Protein AF-A0A9P0QE15-F1 (afdb_monomer_lite)

Structure (mmCIF, N/CA/C/O backbone):
data_AF-A0A9P0QE15-F1
#
_entry.id   AF-A0A9P0QE15-F1
#
loop_
_atom_site.group_PDB
_atom_site.id
_atom_site.type_symbol
_atom_site.label_atom_id
_atom_site.label_alt_id
_atom_site.label_comp_id
_atom_site.label_asym_id
_atom_site.label_entity_id
_atom_site.label_seq_id
_atom_site.pdbx_PDB_ins_code
_atom_site.Cartn_x
_atom_site.Cartn_y
_atom_site.Cartn_z
_atom_site.occupancy
_atom_site.B_iso_or_equiv
_atom_site.auth_seq_id
_atom_site.auth_comp_id
_atom_site.auth_asym_id
_atom_site.auth_atom_id
_atom_site.pdbx_PDB_model_num
ATOM 1 N N . MET A 1 1 ? -14.383 11.441 11.851 1.00 41.44 1 MET A N 1
ATOM 2 C CA . MET A 1 1 ? -13.478 10.476 12.511 1.00 41.44 1 MET A CA 1
ATOM 3 C C . MET A 1 1 ? -12.070 10.754 12.009 1.00 41.44 1 MET A C 1
ATOM 5 O O . MET A 1 1 ? -11.786 10.469 10.854 1.00 41.44 1 MET A O 1
ATOM 9 N N . ALA A 1 2 ? -11.251 11.440 12.806 1.00 40.59 2 ALA A N 1
ATOM 10 C CA . ALA A 1 2 ? -9.902 11.850 12.425 1.00 40.59 2 ALA A CA 1
ATOM 11 C C . ALA A 1 2 ? -8.868 10.923 13.086 1.00 40.59 2 ALA A C 1
ATOM 13 O O . ALA A 1 2 ? -8.844 10.820 14.305 1.00 40.59 2 ALA A O 1
ATOM 14 N N . GLY A 1 3 ? -8.056 10.270 12.247 1.00 58.38 3 GLY A N 1
ATOM 15 C CA . GLY A 1 3 ? -6.681 9.832 12.510 1.00 58.38 3 GLY A CA 1
ATOM 16 C C . GLY A 1 3 ? -6.417 8.877 13.675 1.00 58.38 3 GLY A C 1
ATOM 17 O O . GLY A 1 3 ? -6.121 9.327 14.773 1.00 58.38 3 GLY A O 1
ATOM 18 N N . THR A 1 4 ? -6.327 7.573 13.403 1.00 48.47 4 THR A N 1
ATOM 19 C CA . THR A 1 4 ? -5.635 6.627 14.296 1.00 48.47 4 THR A CA 1
ATOM 20 C C . THR A 1 4 ? -4.841 5.573 13.513 1.00 48.47 4 THR A C 1
ATOM 22 O O . THR A 1 4 ? -5.346 4.531 13.113 1.00 48.47 4 THR A O 1
ATOM 25 N N . GLY A 1 5 ? -3.543 5.842 13.343 1.00 60.28 5 GLY A N 1
ATOM 26 C CA . GLY A 1 5 ? -2.518 4.854 13.703 1.00 60.28 5 GLY A CA 1
ATOM 27 C C . GLY A 1 5 ? -2.063 3.817 12.677 1.00 60.28 5 GLY A C 1
ATOM 28 O O . GLY A 1 5 ? -1.331 2.914 13.069 1.00 60.28 5 GLY A O 1
ATOM 29 N N . VAL A 1 6 ? -2.434 3.911 11.400 1.00 66.38 6 VAL A N 1
ATOM 30 C CA . VAL A 1 6 ? -1.885 2.998 10.385 1.00 66.38 6 VAL A CA 1
ATOM 31 C C . VAL A 1 6 ? -0.762 3.697 9.615 1.00 66.38 6 VAL A C 1
ATOM 33 O O . VAL A 1 6 ? -1.030 4.685 8.923 1.00 66.38 6 VAL A O 1
ATOM 36 N N . PRO A 1 7 ? 0.505 3.261 9.759 1.00 76.44 7 PRO A N 1
ATOM 37 C CA . PRO A 1 7 ? 1.612 3.914 9.084 1.00 76.44 7 PRO A CA 1
ATOM 38 C C . PRO A 1 7 ? 1.497 3.710 7.567 1.00 76.44 7 PRO A C 1
ATOM 40 O O . PRO A 1 7 ? 1.080 2.643 7.113 1.00 76.44 7 PRO A O 1
ATOM 43 N N . PRO A 1 8 ? 1.869 4.714 6.759 1.00 80.81 8 PRO A N 1
ATOM 44 C CA . PRO A 1 8 ? 1.901 4.543 5.318 1.00 80.81 8 PRO A CA 1
ATOM 45 C C . PRO A 1 8 ? 2.981 3.533 4.923 1.00 80.81 8 PRO A C 1
ATOM 47 O O . PRO A 1 8 ? 4.092 3.570 5.452 1.00 80.81 8 PRO A O 1
ATOM 50 N N . ILE A 1 9 ? 2.672 2.679 3.951 1.00 85.12 9 ILE A N 1
ATOM 51 C CA . ILE A 1 9 ? 3.635 1.740 3.369 1.00 85.12 9 ILE A CA 1
ATOM 52 C C . ILE A 1 9 ? 4.270 2.406 2.158 1.00 85.12 9 ILE A C 1
ATOM 54 O O . ILE A 1 9 ? 3.558 2.933 1.302 1.00 85.12 9 ILE A O 1
ATOM 58 N N . ASN A 1 10 ? 5.601 2.390 2.093 1.00 87.00 10 ASN A N 1
ATOM 59 C CA . ASN A 1 10 ? 6.319 2.773 0.887 1.00 87.00 10 ASN A CA 1
ATOM 60 C C . ASN A 1 10 ? 6.607 1.522 0.062 1.00 87.00 10 ASN A C 1
ATOM 62 O O . ASN A 1 10 ? 7.178 0.565 0.574 1.00 87.00 10 ASN A O 1
ATOM 66 N N . ILE A 1 11 ? 6.182 1.540 -1.191 1.00 84.38 11 ILE A N 1
ATOM 67 C CA . ILE A 1 11 ? 6.294 0.420 -2.117 1.00 84.38 11 ILE A CA 1
ATOM 68 C C . ILE A 1 11 ? 7.244 0.860 -3.215 1.00 84.38 11 ILE A C 1
ATOM 70 O O . ILE A 1 11 ? 6.948 1.805 -3.942 1.00 84.38 11 ILE A O 1
ATOM 74 N N . GLU A 1 12 ? 8.407 0.234 -3.305 1.00 81.94 12 GLU A N 1
ATOM 75 C CA . GLU A 1 12 ? 9.403 0.569 -4.321 1.00 81.94 12 GLU A CA 1
ATOM 76 C C . GLU A 1 12 ? 9.022 -0.053 -5.671 1.00 81.94 12 GLU A C 1
ATOM 78 O O . GLU A 1 12 ? 8.488 -1.156 -5.720 1.00 81.94 12 GLU A O 1
ATOM 83 N N . GLY A 1 13 ? 9.270 0.665 -6.769 1.00 70.06 13 GLY A N 1
ATOM 84 C CA . GLY A 1 13 ? 8.935 0.218 -8.121 1.00 70.06 13 GLY A CA 1
ATOM 85 C C . GLY A 1 13 ? 7.534 0.645 -8.566 1.00 70.06 13 GLY A C 1
ATOM 86 O O . GLY A 1 13 ? 6.567 -0.106 -8.482 1.00 70.06 13 GLY A O 1
ATOM 87 N N . THR A 1 14 ? 7.419 1.852 -9.127 1.00 62.22 14 THR A N 1
ATOM 88 C CA . THR A 1 14 ? 6.160 2.351 -9.719 1.00 62.22 14 THR A CA 1
ATOM 89 C C . THR A 1 14 ? 5.674 1.532 -10.917 1.00 62.22 14 THR A C 1
ATOM 91 O O . THR A 1 14 ? 4.473 1.525 -11.186 1.00 62.22 14 THR A O 1
ATOM 94 N N . ALA A 1 15 ? 6.574 0.825 -11.610 1.00 61.81 15 ALA A N 1
ATOM 95 C CA . ALA A 1 15 ? 6.239 -0.051 -12.734 1.00 61.81 15 ALA A CA 1
ATOM 96 C C . ALA A 1 15 ? 5.286 -1.192 -12.328 1.00 61.81 15 ALA A C 1
ATOM 98 O O . ALA A 1 15 ? 4.414 -1.571 -13.107 1.00 61.81 15 ALA A O 1
ATOM 99 N N . ASP A 1 16 ? 5.379 -1.661 -11.082 1.00 72.31 16 ASP A N 1
ATOM 100 C CA . ASP A 1 16 ? 4.549 -2.745 -10.552 1.00 72.31 16 ASP A CA 1
ATOM 101 C C . ASP A 1 16 ? 3.265 -2.264 -9.865 1.00 72.31 16 ASP A C 1
ATOM 103 O O . ASP A 1 16 ? 2.423 -3.073 -9.472 1.00 72.31 16 ASP A O 1
ATOM 107 N N . TRP A 1 17 ? 3.043 -0.947 -9.763 1.00 82.19 17 TRP A N 1
ATOM 108 C CA . TRP A 1 17 ? 1.878 -0.405 -9.060 1.00 82.19 17 TRP A CA 1
ATOM 109 C C . TRP A 1 17 ? 0.545 -0.864 -9.663 1.00 82.19 17 TRP A C 1
ATOM 111 O O . TRP A 1 17 ? -0.397 -1.154 -8.928 1.00 82.19 17 TRP A O 1
ATOM 121 N N . SER A 1 18 ? 0.445 -0.952 -10.994 1.00 83.56 18 SER A N 1
ATOM 122 C CA . SER A 1 18 ? -0.799 -1.374 -11.656 1.00 83.56 18 SER A CA 1
ATOM 123 C C . SER A 1 18 ? -1.151 -2.829 -11.326 1.00 83.56 18 SER A C 1
ATOM 125 O O . SER A 1 18 ? -2.287 -3.127 -10.946 1.00 83.56 18 SER A O 1
ATOM 127 N N . SER A 1 19 ? -0.164 -3.725 -11.402 1.00 84.94 19 SER A N 1
ATOM 128 C CA . SER A 1 19 ? -0.302 -5.139 -11.037 1.00 84.94 19 SER A CA 1
ATOM 129 C C . SER A 1 19 ? -0.623 -5.293 -9.554 1.00 84.94 19 SER A C 1
ATOM 131 O O . SER A 1 19 ? -1.556 -6.004 -9.180 1.00 84.94 19 SER A O 1
ATOM 133 N N . LEU A 1 20 ? 0.089 -4.554 -8.707 1.00 84.25 20 LEU A N 1
ATOM 134 C CA . LEU A 1 20 ? -0.109 -4.555 -7.269 1.00 84.25 20 LEU A CA 1
ATOM 135 C C . LEU A 1 20 ? -1.500 -4.064 -6.867 1.00 84.25 20 LEU A C 1
ATOM 137 O O . LEU A 1 20 ? -2.176 -4.713 -6.076 1.00 84.25 20 LEU A O 1
ATOM 141 N N . SER A 1 21 ? -1.962 -2.957 -7.446 1.00 86.00 21 SER A N 1
ATOM 142 C CA . SER A 1 21 ? -3.295 -2.412 -7.190 1.00 86.00 21 SER A CA 1
ATOM 143 C C . SER A 1 21 ? -4.392 -3.410 -7.575 1.00 86.00 21 SER A C 1
ATOM 145 O O . SER A 1 21 ? -5.356 -3.582 -6.825 1.00 86.00 21 SER A O 1
ATOM 147 N N . ARG A 1 22 ? -4.220 -4.142 -8.686 1.00 87.75 22 ARG A N 1
ATOM 148 C CA . ARG A 1 22 ? -5.123 -5.241 -9.066 1.00 87.75 22 ARG A CA 1
ATOM 149 C C . ARG A 1 22 ? -5.098 -6.384 -8.052 1.00 87.75 22 ARG A C 1
ATOM 151 O O . ARG A 1 22 ? -6.163 -6.865 -7.677 1.00 87.75 22 ARG A O 1
ATOM 158 N N . MET A 1 23 ? -3.920 -6.795 -7.579 1.00 86.75 23 MET A N 1
ATOM 159 C CA . MET A 1 23 ? -3.797 -7.834 -6.546 1.00 86.75 23 MET A CA 1
ATOM 160 C C . MET A 1 23 ? -4.438 -7.414 -5.221 1.00 86.75 23 MET A C 1
ATOM 162 O O . MET A 1 23 ? -5.149 -8.207 -4.607 1.00 86.75 23 MET A O 1
ATOM 166 N N . MET A 1 24 ? -4.239 -6.162 -4.804 1.00 87.75 24 MET A N 1
ATOM 167 C CA . MET A 1 24 ? -4.879 -5.594 -3.619 1.00 87.75 24 MET A CA 1
ATOM 168 C C . MET A 1 24 ? -6.403 -5.632 -3.743 1.00 87.75 24 MET A C 1
ATOM 170 O O . MET A 1 24 ? -7.069 -6.124 -2.837 1.00 87.75 24 MET A O 1
ATOM 174 N N . ASN A 1 25 ? -6.945 -5.202 -4.887 1.00 88.81 25 ASN A N 1
ATOM 175 C CA . ASN A 1 25 ? -8.383 -5.251 -5.149 1.00 88.81 25 ASN A CA 1
ATOM 176 C C . ASN A 1 25 ? -8.914 -6.696 -5.147 1.00 88.81 25 ASN A C 1
ATOM 178 O O . ASN A 1 25 ? -9.923 -6.988 -4.514 1.00 88.81 25 ASN A O 1
ATOM 182 N N . SER A 1 26 ? -8.188 -7.629 -5.772 1.00 88.75 26 SER A N 1
ATOM 183 C CA . SER A 1 26 ? -8.548 -9.054 -5.783 1.00 88.75 26 SER A CA 1
ATOM 184 C C . SER A 1 26 ? -8.549 -9.694 -4.391 1.00 88.75 26 SER A C 1
ATOM 186 O O . SER A 1 26 ? -9.266 -10.670 -4.186 1.00 88.75 26 SER A O 1
ATOM 188 N N . LYS A 1 27 ? -7.745 -9.188 -3.449 1.00 85.19 27 LYS A N 1
ATOM 189 C CA . LYS A 1 27 ? -7.715 -9.653 -2.053 1.00 85.19 27 LYS A CA 1
ATOM 190 C C . LYS A 1 27 ? -8.624 -8.849 -1.122 1.00 85.19 27 LYS A C 1
ATOM 192 O O . LYS A 1 27 ? -8.689 -9.166 0.059 1.00 85.19 27 LYS A O 1
ATOM 197 N N . GLY A 1 28 ? -9.320 -7.836 -1.640 1.00 89.19 28 GLY A N 1
ATOM 198 C CA . GLY A 1 28 ? -10.194 -6.970 -0.851 1.00 89.19 28 GLY A CA 1
ATOM 199 C C . GLY A 1 28 ? -9.454 -5.990 0.065 1.00 89.19 28 GLY A C 1
ATOM 200 O O . GLY A 1 28 ? -10.057 -5.488 1.006 1.00 89.19 28 GLY A O 1
ATOM 201 N N . ILE A 1 29 ? -8.172 -5.707 -0.196 1.00 88.94 29 ILE A N 1
ATOM 202 C CA . ILE A 1 29 ? -7.368 -4.772 0.602 1.00 88.94 29 ILE A CA 1
ATOM 203 C C . ILE A 1 29 ? -7.778 -3.339 0.258 1.00 88.94 29 ILE A C 1
ATOM 205 O O . ILE A 1 29 ? -7.561 -2.873 -0.866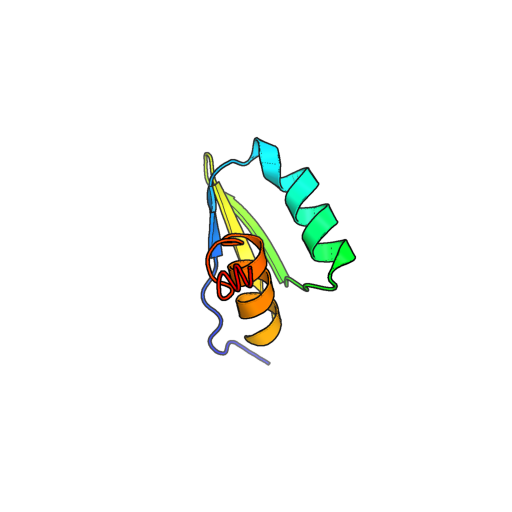 1.00 88.94 29 ILE A O 1
ATOM 209 N N . GLN A 1 30 ? -8.326 -2.618 1.235 1.00 88.69 30 GLN A N 1
ATOM 210 C CA . GLN A 1 30 ? -8.798 -1.249 1.049 1.00 88.69 30 GLN A CA 1
ATOM 211 C C . GLN A 1 30 ? -7.744 -0.209 1.451 1.00 88.69 30 GLN A C 1
ATOM 213 O O . GLN A 1 30 ? -7.092 -0.288 2.495 1.00 88.69 30 GLN A O 1
ATOM 218 N N . PHE A 1 31 ? -7.604 0.832 0.629 1.00 87.19 31 PHE A N 1
ATOM 219 C CA . PHE A 1 31 ? -6.742 1.978 0.909 1.00 87.19 31 PHE A CA 1
ATOM 220 C C . PHE A 1 31 ? -7.485 3.296 0.677 1.00 87.19 31 PHE A C 1
ATOM 222 O O . PHE A 1 31 ? -8.319 3.397 -0.219 1.00 87.19 31 PHE A O 1
ATOM 229 N N . SER A 1 32 ? -7.196 4.316 1.488 1.00 86.44 32 SER A N 1
ATOM 230 C CA . SER A 1 32 ? -7.763 5.666 1.322 1.00 86.44 32 SER A CA 1
ATOM 231 C C . SER A 1 32 ? -7.011 6.470 0.281 1.00 86.44 32 SER A C 1
ATOM 233 O O . SER A 1 32 ? -7.594 7.318 -0.394 1.00 86.44 32 SER A O 1
ATOM 235 N N . LYS A 1 33 ? -5.692 6.275 0.196 1.00 85.44 33 LYS A N 1
ATOM 236 C CA . LYS A 1 33 ? -4.842 7.109 -0.648 1.00 85.44 33 LYS A CA 1
ATOM 237 C C . LYS A 1 33 ? -3.607 6.363 -1.115 1.00 85.44 33 LYS A C 1
ATOM 239 O O . LYS A 1 33 ? -2.974 5.662 -0.337 1.00 85.44 33 LYS A O 1
ATOM 244 N N . ALA A 1 34 ? -3.221 6.594 -2.362 1.00 87.06 34 ALA A N 1
ATOM 245 C CA . ALA A 1 34 ? -1.915 6.227 -2.889 1.00 87.06 34 ALA A CA 1
ATOM 246 C C . ALA A 1 34 ? -1.265 7.477 -3.491 1.00 87.06 34 ALA A C 1
ATOM 248 O O . ALA A 1 34 ? -1.928 8.268 -4.163 1.00 87.06 34 ALA A O 1
ATOM 249 N N . ARG A 1 35 ? 0.016 7.699 -3.200 1.00 86.06 35 ARG A N 1
ATOM 250 C CA . ARG A 1 35 ? 0.805 8.812 -3.739 1.00 86.06 35 ARG A CA 1
ATOM 251 C C . ARG A 1 35 ? 2.098 8.282 -4.323 1.00 86.06 35 ARG A C 1
ATOM 253 O O . ARG A 1 35 ? 2.898 7.704 -3.600 1.00 86.06 35 ARG A O 1
ATOM 260 N N . THR A 1 36 ? 2.328 8.533 -5.599 1.00 83.81 36 THR A N 1
ATOM 261 C CA . THR A 1 36 ? 3.628 8.328 -6.233 1.00 83.81 36 THR A CA 1
ATOM 262 C C . THR A 1 36 ? 4.647 9.325 -5.676 1.00 83.81 36 THR A C 1
ATOM 264 O O . THR A 1 36 ? 4.393 10.527 -5.614 1.00 83.81 36 THR A O 1
ATOM 267 N N . ALA A 1 37 ? 5.794 8.813 -5.241 1.00 80.56 37 ALA A N 1
ATOM 268 C CA . ALA A 1 37 ? 6.930 9.555 -4.716 1.00 80.56 37 ALA A CA 1
ATOM 269 C C . ALA A 1 37 ? 8.204 9.041 -5.406 1.00 80.56 37 ALA A C 1
ATOM 271 O O . ALA A 1 37 ? 8.817 8.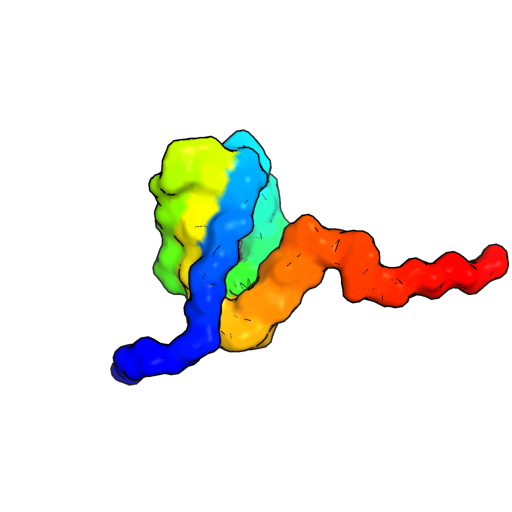060 -4.978 1.00 80.56 37 ALA A O 1
ATOM 272 N N . GLY A 1 38 ? 8.572 9.682 -6.520 1.00 81.69 38 GLY A N 1
ATOM 273 C CA . GLY A 1 38 ? 9.702 9.262 -7.351 1.00 81.69 38 GLY A CA 1
ATOM 274 C C . GLY A 1 38 ? 9.500 7.856 -7.919 1.00 81.69 38 GLY A C 1
ATOM 275 O O . GLY A 1 38 ? 8.531 7.600 -8.630 1.00 81.69 38 GLY A O 1
ATOM 276 N N . THR A 1 39 ? 10.407 6.943 -7.579 1.00 82.94 39 THR A N 1
ATOM 277 C CA . THR A 1 39 ? 10.379 5.524 -7.974 1.00 82.94 39 THR A CA 1
ATOM 278 C C . THR A 1 39 ? 9.519 4.650 -7.061 1.00 82.94 39 THR A C 1
ATOM 280 O O . THR A 1 39 ? 9.446 3.443 -7.276 1.00 82.94 39 THR A O 1
ATOM 283 N N . SER A 1 40 ? 8.848 5.234 -6.065 1.00 85.19 40 SER A N 1
ATOM 284 C CA . SER A 1 40 ? 8.030 4.509 -5.090 1.00 85.19 40 SER A CA 1
ATOM 285 C C . SER A 1 40 ? 6.581 4.998 -5.047 1.00 85.19 40 SER A C 1
ATOM 287 O O . SER A 1 40 ? 6.258 6.096 -5.503 1.00 85.19 40 SER A O 1
ATOM 289 N N . VAL A 1 41 ? 5.685 4.182 -4.495 1.00 87.25 41 VAL A N 1
ATOM 290 C CA . VAL A 1 41 ? 4.292 4.525 -4.207 1.00 87.25 41 VAL A CA 1
ATOM 291 C C . VAL A 1 41 ? 4.045 4.406 -2.713 1.00 87.25 41 VAL A C 1
ATOM 293 O O . VAL A 1 41 ? 4.218 3.352 -2.111 1.00 87.25 41 VAL A O 1
ATOM 296 N N . LYS A 1 42 ? 3.588 5.501 -2.116 1.00 88.00 42 LYS A N 1
ATOM 297 C CA . LYS A 1 42 ? 3.210 5.583 -0.714 1.00 88.00 42 LYS A CA 1
ATOM 298 C C . LYS A 1 42 ? 1.714 5.333 -0.563 1.00 88.00 42 LYS A C 1
ATOM 300 O O . LYS A 1 42 ? 0.904 6.146 -1.016 1.00 88.00 42 LYS A O 1
ATOM 305 N N . VAL A 1 43 ? 1.350 4.227 0.075 1.00 88.06 43 VAL A N 1
ATOM 306 C CA . VAL A 1 43 ? -0.038 3.786 0.258 1.00 88.06 43 VAL A CA 1
ATOM 307 C C . VAL A 1 43 ? -0.481 4.007 1.698 1.00 88.06 43 VAL A C 1
ATOM 309 O O . VAL A 1 43 ? 0.229 3.669 2.643 1.00 88.06 43 VAL A O 1
ATOM 312 N N . PHE A 1 44 ? -1.672 4.572 1.854 1.00 87.75 44 PHE A N 1
ATOM 313 C CA . PHE A 1 44 ? -2.340 4.831 3.121 1.00 87.75 44 PHE A CA 1
ATOM 314 C C . PHE A 1 44 ? -3.553 3.907 3.210 1.00 87.75 44 PHE A C 1
ATOM 316 O O . PHE A 1 44 ? -4.530 4.081 2.478 1.00 87.75 44 PHE A O 1
ATOM 323 N N . THR A 1 45 ? -3.476 2.899 4.071 1.00 86.62 45 THR A N 1
ATOM 324 C CA . THR A 1 45 ? -4.573 1.963 4.332 1.00 86.62 45 THR A CA 1
ATOM 325 C C . THR A 1 45 ? -5.549 2.525 5.364 1.00 86.62 45 THR A C 1
ATOM 327 O O . THR A 1 45 ? -5.200 3.396 6.160 1.00 86.62 45 THR A O 1
ATOM 330 N N . ASN A 1 46 ? -6.798 2.054 5.326 1.00 83.94 46 ASN A N 1
ATOM 331 C CA . ASN A 1 46 ? -7.843 2.542 6.232 1.00 83.94 46 ASN A CA 1
ATOM 332 C C . ASN A 1 46 ? -7.816 1.836 7.584 1.00 83.94 46 ASN A C 1
ATOM 334 O O . ASN A 1 46 ? -8.106 2.458 8.605 1.00 83.94 46 ASN A O 1
ATOM 338 N N . THR A 1 47 ? -7.470 0.547 7.589 1.00 87.12 47 THR A N 1
ATOM 339 C CA . THR A 1 47 ? -7.468 -0.274 8.797 1.00 87.12 47 THR A CA 1
ATOM 340 C C . THR A 1 47 ? -6.108 -0.943 9.031 1.00 87.12 47 THR A C 1
ATOM 342 O O . THR A 1 47 ? -5.355 -1.203 8.084 1.00 87.12 47 THR A O 1
ATOM 345 N N . PRO A 1 48 ? -5.775 -1.282 10.291 1.00 84.69 48 PRO A N 1
ATOM 346 C CA . PRO A 1 48 ? -4.598 -2.092 10.599 1.00 84.69 48 PRO A CA 1
ATOM 347 C C . PRO A 1 48 ? -4.639 -3.491 9.964 1.00 84.69 48 PRO A C 1
ATOM 349 O O . PRO A 1 48 ? -3.589 -4.096 9.753 1.00 84.6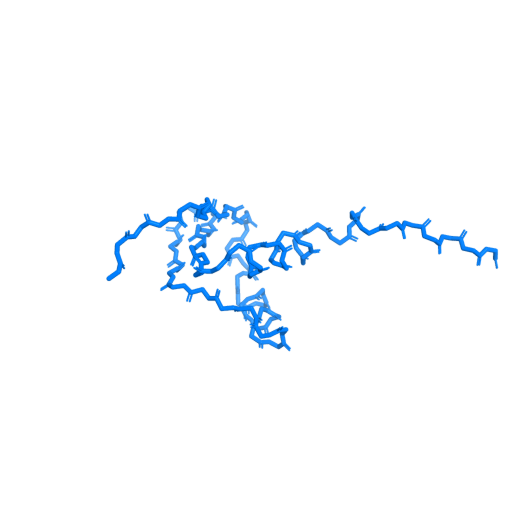9 48 PRO A O 1
ATOM 352 N N . ALA A 1 49 ? -5.833 -4.019 9.673 1.00 86.50 49 ALA A N 1
ATO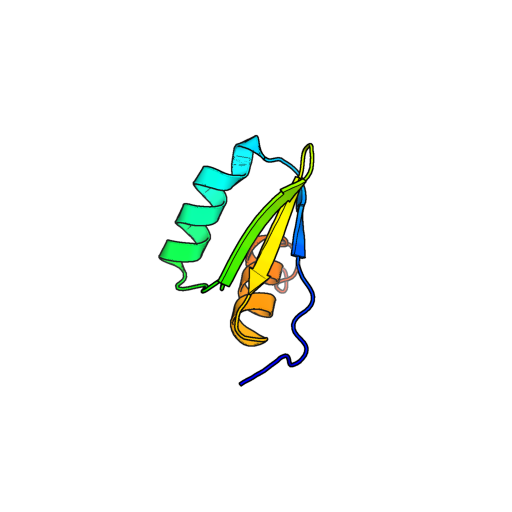M 353 C CA . ALA A 1 49 ? -5.999 -5.307 9.006 1.00 86.50 49 ALA A CA 1
ATOM 354 C C . ALA A 1 49 ? -5.557 -5.227 7.537 1.00 86.50 49 ALA A C 1
ATOM 356 O O . ALA A 1 49 ? -4.723 -6.029 7.118 1.00 86.50 49 ALA A O 1
ATOM 357 N N . ASP A 1 50 ? -6.020 -4.208 6.802 1.00 86.88 50 ASP A N 1
ATOM 358 C CA . ASP A 1 50 ? -5.589 -3.934 5.422 1.00 86.88 50 ASP A CA 1
ATOM 359 C C . ASP A 1 50 ? -4.073 -3.747 5.342 1.00 86.88 50 ASP A C 1
ATOM 361 O O . ASP A 1 50 ? -3.416 -4.270 4.446 1.00 86.88 50 ASP A O 1
ATOM 365 N N . TYR A 1 51 ? -3.500 -3.033 6.317 1.00 86.38 51 TYR A N 1
ATOM 366 C CA . TYR A 1 51 ? -2.054 -2.861 6.421 1.00 86.38 51 TYR A CA 1
ATOM 367 C C . TYR A 1 51 ? -1.325 -4.200 6.529 1.00 86.38 51 TYR A C 1
ATOM 369 O O . TYR A 1 51 ? -0.412 -4.461 5.753 1.00 86.38 51 TYR A O 1
ATOM 377 N N . ARG A 1 52 ? -1.735 -5.074 7.457 1.00 86.31 52 ARG A N 1
ATOM 378 C CA . ARG A 1 52 ? -1.101 -6.391 7.640 1.00 86.31 52 ARG A CA 1
ATOM 379 C C . ARG A 1 52 ? -1.211 -7.252 6.386 1.00 86.31 52 ARG A C 1
ATOM 381 O O . ARG A 1 52 ? -0.238 -7.904 6.021 1.00 86.31 52 ARG A O 1
ATOM 388 N N . GLN A 1 53 ? -2.364 -7.231 5.722 1.00 87.50 53 GLN A N 1
ATOM 389 C CA . GLN A 1 53 ? -2.565 -7.962 4.471 1.00 87.50 53 GLN A CA 1
ATOM 390 C C . GLN A 1 53 ? -1.693 -7.410 3.340 1.00 87.50 53 GLN A C 1
ATOM 392 O O . GLN A 1 53 ? -1.102 -8.191 2.599 1.00 87.50 53 GLN A O 1
ATOM 397 N N . LEU A 1 54 ? -1.562 -6.084 3.233 1.00 85.75 54 LEU A N 1
ATOM 398 C CA . LEU A 1 54 ? -0.680 -5.448 2.257 1.00 85.75 54 LEU A CA 1
ATOM 399 C C . LEU A 1 54 ? 0.792 -5.777 2.535 1.00 85.75 54 LEU A C 1
ATOM 401 O O . LEU A 1 54 ? 1.511 -6.141 1.613 1.00 85.75 54 LEU A O 1
ATOM 405 N N . VAL A 1 55 ? 1.239 -5.728 3.794 1.00 85.75 55 VAL A N 1
ATOM 406 C CA . VAL A 1 55 ? 2.607 -6.134 4.165 1.00 85.75 55 VAL A CA 1
ATOM 407 C C . VAL A 1 55 ? 2.858 -7.604 3.824 1.00 85.75 55 VAL A C 1
ATOM 409 O O . VAL A 1 55 ? 3.896 -7.915 3.250 1.00 85.75 55 VAL A O 1
ATOM 412 N N . ALA A 1 56 ? 1.913 -8.499 4.125 1.00 85.50 56 ALA A N 1
ATOM 413 C CA . ALA A 1 56 ? 2.027 -9.918 3.787 1.00 85.50 56 ALA A CA 1
ATOM 414 C C . ALA A 1 56 ? 2.054 -10.165 2.268 1.00 85.50 56 ALA A C 1
ATOM 416 O O . ALA A 1 56 ? 2.724 -11.081 1.802 1.00 85.50 56 ALA A O 1
ATOM 417 N N . LEU A 1 57 ? 1.348 -9.341 1.489 1.00 84.12 57 LEU A N 1
ATOM 418 C CA . LEU A 1 57 ? 1.379 -9.397 0.029 1.00 84.12 57 LEU A CA 1
ATOM 419 C C . LEU A 1 57 ? 2.737 -8.957 -0.537 1.00 84.12 57 LEU A C 1
ATOM 421 O O . LEU A 1 57 ? 3.225 -9.555 -1.490 1.00 84.12 57 LEU A O 1
ATOM 425 N N . LEU A 1 58 ? 3.326 -7.907 0.038 1.00 81.38 58 LEU A N 1
ATOM 426 C CA . LEU A 1 58 ? 4.614 -7.356 -0.393 1.00 81.38 58 LEU A CA 1
ATOM 427 C C . LEU A 1 58 ? 5.804 -8.214 0.054 1.00 81.38 58 LEU A C 1
ATOM 429 O O . LEU A 1 58 ? 6.815 -8.253 -0.636 1.00 81.38 58 LEU A O 1
ATOM 433 N N . ASN A 1 59 ? 5.673 -8.917 1.182 1.00 76.25 59 ASN A N 1
ATOM 434 C CA . ASN A 1 59 ? 6.663 -9.855 1.709 1.00 76.25 59 ASN A CA 1
ATOM 435 C C . ASN A 1 59 ? 6.097 -11.286 1.729 1.00 76.25 59 ASN A C 1
ATOM 437 O O . ASN A 1 59 ? 5.807 -11.821 2.805 1.00 76.25 59 ASN A O 1
ATOM 441 N N . PRO A 1 60 ? 5.965 -11.948 0.564 1.00 64.38 60 PRO A N 1
ATOM 442 C CA . PRO A 1 60 ? 5.475 -13.326 0.504 1.00 64.38 60 PRO A CA 1
ATOM 443 C C . PRO A 1 60 ? 6.384 -14.316 1.257 1.00 64.38 60 PRO A C 1
ATOM 445 O O . PRO A 1 60 ? 5.929 -15.387 1.650 1.00 64.38 60 PRO A O 1
ATOM 448 N N . SER A 1 61 ? 7.643 -13.948 1.525 1.00 57.31 61 SER A N 1
ATOM 449 C CA . SER A 1 61 ? 8.631 -14.763 2.251 1.00 57.31 61 SER A CA 1
ATOM 450 C C . SER A 1 61 ? 8.461 -14.781 3.782 1.00 57.31 61 SER A C 1
ATOM 452 O O . SER A 1 61 ? 9.309 -15.336 4.474 1.00 57.31 61 SER A O 1
ATOM 454 N N . SER A 1 62 ? 7.413 -14.158 4.338 1.00 46.97 62 SER A N 1
ATOM 455 C CA . SER A 1 62 ? 7.179 -14.060 5.795 1.00 46.97 62 SER A CA 1
ATOM 456 C C . SER A 1 62 ? 5.961 -14.851 6.299 1.00 46.97 62 SER A C 1
ATOM 458 O O . SER A 1 62 ? 5.473 -14.597 7.399 1.00 46.97 62 SER A O 1
ATOM 460 N N . GLY A 1 63 ? 5.454 -15.804 5.514 1.00 44.59 63 GLY A N 1
ATOM 461 C CA . GLY A 1 63 ? 4.661 -16.929 6.026 1.00 44.59 63 GLY A CA 1
ATOM 462 C C . GLY A 1 63 ? 5.597 -18.100 6.338 1.00 44.59 63 GLY A C 1
ATOM 463 O O . GLY A 1 63 ? 6.650 -18.184 5.706 1.00 44.59 63 GLY A O 1
ATOM 464 N N . PRO A 1 64 ? 5.282 -18.986 7.305 1.00 47.88 64 PRO A N 1
ATOM 465 C CA . PRO A 1 64 ? 6.172 -20.088 7.630 1.00 47.88 64 PRO A CA 1
ATOM 466 C C . PRO A 1 64 ? 6.388 -20.905 6.362 1.00 47.88 64 PRO A C 1
ATOM 468 O O . PRO A 1 64 ? 5.436 -21.459 5.814 1.00 47.88 64 PRO A O 1
ATOM 471 N N . SER A 1 65 ? 7.638 -20.976 5.911 1.00 45.59 65 SER A N 1
ATOM 472 C CA . SER A 1 65 ? 8.118 -22.023 5.022 1.00 45.59 65 SER A CA 1
ATOM 473 C C . SER A 1 65 ? 7.847 -23.368 5.697 1.00 45.59 65 SER A C 1
ATOM 475 O O . SER A 1 65 ? 8.724 -23.961 6.313 1.00 45.59 65 SER A O 1
ATOM 477 N N . SER A 1 66 ? 6.609 -2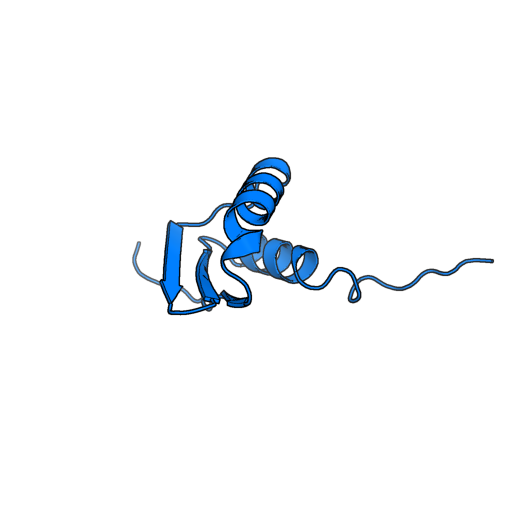3.850 5.627 1.00 45.59 66 SER A N 1
ATOM 478 C CA . SER A 1 66 ? 6.276 -25.250 5.841 1.00 45.59 66 SER A CA 1
ATOM 479 C C . SER A 1 66 ? 6.675 -25.972 4.566 1.00 45.59 66 SER A C 1
ATOM 481 O O . SER A 1 66 ? 5.850 -26.329 3.733 1.00 45.59 66 SER A O 1
ATOM 483 N N . HIS A 1 67 ? 7.987 -26.125 4.407 1.00 47.22 67 HIS A N 1
ATOM 484 C CA . HIS A 1 67 ? 8.550 -27.212 3.634 1.00 47.22 67 HIS A CA 1
ATOM 485 C C . HIS A 1 67 ? 8.285 -28.466 4.476 1.00 47.22 67 HIS A C 1
ATOM 487 O O . HIS A 1 67 ? 9.044 -28.787 5.388 1.00 47.22 67 HIS A O 1
ATOM 493 N N . ILE A 1 68 ? 7.127 -29.093 4.266 1.00 54.06 68 ILE A N 1
ATOM 494 C CA . ILE A 1 68 ? 6.831 -30.411 4.820 1.00 54.06 68 ILE A CA 1
ATOM 495 C C . ILE A 1 68 ? 7.034 -31.398 3.674 1.00 54.06 68 ILE A C 1
ATOM 497 O O . ILE A 1 68 ? 6.169 -31.530 2.817 1.00 54.06 68 ILE A O 1
ATOM 501 N N . ASN A 1 69 ? 8.226 -31.996 3.725 1.00 40.38 69 ASN A N 1
ATOM 502 C CA . ASN A 1 69 ? 8.712 -33.246 3.135 1.00 40.38 69 ASN A CA 1
ATOM 503 C C . ASN A 1 69 ? 8.476 -33.518 1.642 1.00 40.38 69 ASN A C 1
ATOM 505 O O . ASN A 1 69 ? 7.391 -34.023 1.284 1.00 40.38 69 ASN A O 1
#

Secondary structure (DSSP, 8-state):
------PPEEEE-GGGHHHHHHHHHHTT--EEEEEEETTEEEEEESSHHHHHHHHHHH-GGGS------

Foldseek 3Di: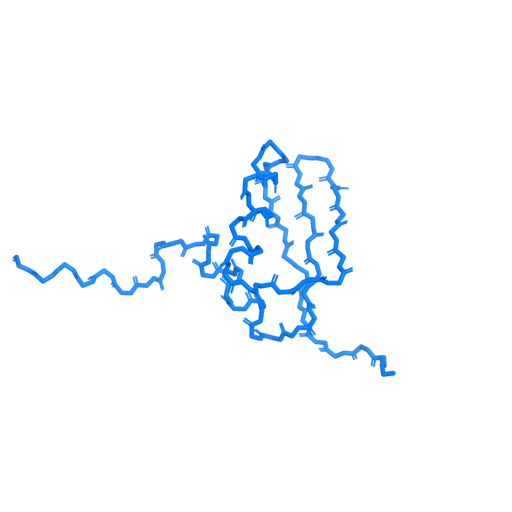
DDDDDQAWDKAAAPVCVVVLVVVCVVVVQAFPDWDDDPRIITTHGDDPVSSVVSVCVRCVVPDPPPPPD

Organism: Acanthoscelides obtectus (NCBI:txid200917)

Sequence (69 aa):
MAGTGVPPINIEGTADWSSLSRMMNSKGIQFSKARTAGTSVKVFTNTPADYRQLVALLNPSSGPSSHIN

Radius of gyration: 13.39 Å; chains: 1; bounding box: 24×45×27 Å

pLDDT: mean 76.18, std 15.46, range [40.38, 89.19]